Protein AF-A0A136M105-F1 (afdb_monomer_lite)

Sequence (92 aa):
MRSDRKHKRSKYKRRQKPEVISVVSAVELDDSTQNRIHELFGDNLRMEVTTDPEVIGGIEIRKRTELFDGTIAAQLKKLRHKLYNLKAYGRD

Organism: NCBI:txid1617426

Secondary structure (DSSP, 8-state):
---------------PPPEEEEEEESSPPPHHHHHHHHHHH-SSEEEEEEE-TT--SSEEEEETTEEEE--HHHHHHHHHHHHHHHHHTT--

Foldseek 3Di:
DDDDPPPPPPPPPPLDQQFEKEKEFQDDDDPVRVVVCCVVVHVRHDYDYDHDNVQPGDMWMGGPPDIDDGTPVVVVVVVVVVVVVVVVVPDD

InterPro domains:
  IPR000711 ATPase, OSCP/delta subunit [PF00213] (12-83)
  IPR000711 ATPase, OSCP/delta subunit [PR00125] (43-58)
  IPR000711 ATPase, OSCP/delta subunit [PR00125] (58-76)

Radius of gyration: 22.92 Å; chains: 1; bounding box: 44×37×78 Å

Structure (mmCIF, N/CA/C/O backbone):
data_AF-A0A136M105-F1
#
_entry.id   AF-A0A136M105-F1
#
loop_
_atom_site.group_PDB
_atom_site.id
_atom_site.type_symbol
_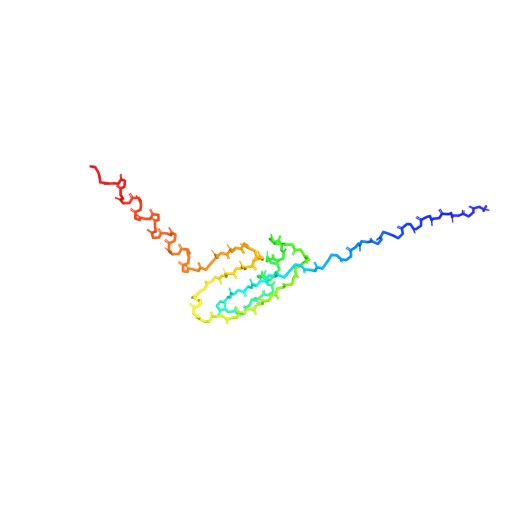atom_site.label_atom_id
_atom_site.label_alt_id
_atom_site.label_comp_id
_atom_site.label_asym_id
_atom_site.label_entity_id
_atom_site.label_seq_id
_atom_site.pdbx_PDB_ins_code
_atom_site.Cartn_x
_atom_site.Cartn_y
_atom_site.Cartn_z
_atom_site.occupancy
_atom_site.B_iso_or_equiv
_atom_site.auth_seq_id
_atom_site.auth_c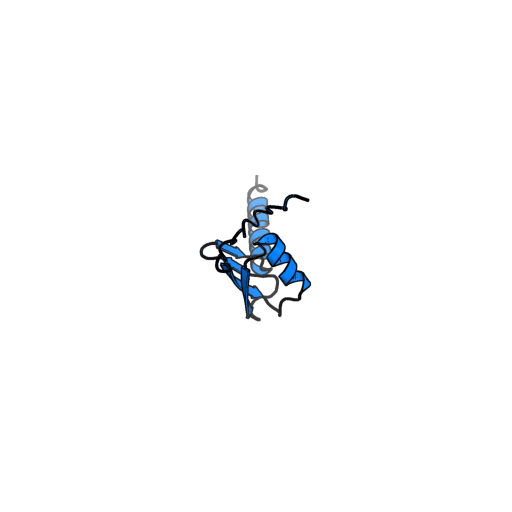omp_id
_atom_site.auth_asym_id
_atom_site.auth_atom_id
_atom_site.pdbx_PDB_model_num
ATOM 1 N N . MET A 1 1 ? -14.977 -6.582 59.431 1.00 46.00 1 MET A N 1
ATOM 2 C CA . MET A 1 1 ? -15.662 -6.892 58.155 1.00 46.00 1 MET A CA 1
ATOM 3 C C . MET A 1 1 ? -16.589 -5.739 57.785 1.00 46.00 1 MET A C 1
ATOM 5 O O . MET A 1 1 ? -17.666 -5.635 58.354 1.00 46.00 1 MET A O 1
ATOM 9 N N . ARG A 1 2 ? -16.171 -4.830 56.897 1.00 42.66 2 ARG A N 1
ATOM 10 C CA . ARG A 1 2 ? -17.068 -3.853 56.260 1.00 42.66 2 ARG A CA 1
ATOM 11 C C . ARG A 1 2 ? -16.693 -3.759 54.786 1.00 42.66 2 ARG A C 1
ATOM 13 O O . ARG A 1 2 ? -15.522 -3.645 54.452 1.00 42.66 2 ARG A O 1
ATOM 20 N N . SER A 1 3 ? -17.712 -3.942 53.963 1.00 45.88 3 SER A N 1
ATOM 21 C CA . SER A 1 3 ? -17.654 -4.433 52.596 1.00 45.88 3 SER A CA 1
ATOM 22 C C . SER A 1 3 ? -16.968 -3.500 51.603 1.00 45.88 3 SER A C 1
ATOM 24 O O . SER A 1 3 ? -17.259 -2.305 51.538 1.00 45.88 3 SER A O 1
ATOM 26 N N . ASP A 1 4 ? -16.138 -4.117 50.765 1.00 51.47 4 ASP A N 1
ATOM 27 C CA . ASP A 1 4 ? -15.659 -3.628 49.477 1.00 51.47 4 ASP A CA 1
ATOM 28 C C . ASP A 1 4 ? -16.793 -3.019 48.632 1.00 51.47 4 ASP A C 1
ATOM 30 O O . ASP A 1 4 ? -17.629 -3.731 48.074 1.00 51.47 4 ASP A O 1
ATOM 34 N N . ARG A 1 5 ? -16.792 -1.694 48.450 1.00 51.47 5 ARG A N 1
ATOM 35 C CA . ARG A 1 5 ? -17.494 -1.047 47.330 1.00 51.47 5 ARG A CA 1
ATOM 36 C C . ARG A 1 5 ? -16.507 -0.835 46.191 1.00 51.47 5 ARG A C 1
ATOM 38 O O . ARG A 1 5 ? -16.006 0.265 45.970 1.00 51.47 5 ARG A O 1
ATOM 45 N N . LYS A 1 6 ? -16.234 -1.898 45.433 1.00 53.38 6 LYS A N 1
ATOM 46 C CA . LYS A 1 6 ? -15.564 -1.774 44.133 1.00 53.38 6 LYS A CA 1
ATOM 47 C C . LYS A 1 6 ? -16.535 -1.136 43.140 1.00 53.38 6 LYS A C 1
ATOM 49 O O . LYS A 1 6 ? -17.372 -1.811 42.548 1.00 53.38 6 LYS A O 1
ATOM 54 N N . HIS A 1 7 ? -16.398 0.172 42.928 1.00 46.59 7 HIS A N 1
ATOM 55 C CA . HIS A 1 7 ? -16.960 0.864 41.771 1.00 46.59 7 HIS A CA 1
ATOM 56 C C . HIS A 1 7 ? -16.328 0.307 40.484 1.00 46.59 7 HIS A C 1
ATOM 58 O O . HIS A 1 7 ? -15.358 0.847 39.953 1.00 46.59 7 HIS A O 1
ATOM 64 N N . LYS A 1 8 ? -16.893 -0.780 39.950 1.00 50.94 8 LYS A N 1
ATOM 65 C CA . LYS A 1 8 ? -16.637 -1.247 38.583 1.00 50.94 8 LYS A CA 1
ATOM 66 C C . LYS A 1 8 ? -17.306 -0.258 37.620 1.00 50.94 8 LYS A C 1
ATOM 68 O O . LYS A 1 8 ? -18.410 -0.479 37.132 1.00 50.94 8 LYS A O 1
ATOM 73 N N . ARG A 1 9 ? -16.651 0.880 37.365 1.00 49.12 9 ARG A N 1
ATOM 74 C CA . ARG A 1 9 ? -16.997 1.763 36.242 1.00 49.12 9 ARG A CA 1
ATOM 75 C C . ARG A 1 9 ? -16.659 0.999 34.964 1.00 49.12 9 ARG A C 1
ATOM 77 O O . ARG A 1 9 ? -15.518 1.018 34.508 1.00 49.12 9 ARG A O 1
ATOM 84 N N . SER A 1 10 ? -17.643 0.271 34.440 1.00 51.22 10 SER A N 1
ATOM 85 C CA . SER A 1 10 ? -17.593 -0.327 33.109 1.00 51.22 10 SER A CA 1
ATOM 86 C C . SER A 1 10 ? -17.350 0.794 32.098 1.00 51.22 10 SER A C 1
ATOM 88 O O . SER A 1 10 ? -18.227 1.612 31.820 1.00 51.22 10 SER A O 1
ATOM 90 N N . LYS A 1 11 ? -16.107 0.896 31.619 1.00 55.19 11 LYS A N 1
ATOM 91 C CA . LYS A 1 11 ? -15.715 1.799 30.540 1.00 55.19 11 LYS A CA 1
ATOM 92 C C . LYS A 1 11 ? -16.231 1.196 29.238 1.00 55.19 11 LYS A C 1
ATOM 94 O O . LYS A 1 11 ? -15.534 0.413 28.599 1.00 55.19 11 LYS A O 1
ATOM 99 N N . TYR A 1 12 ? -17.446 1.556 28.843 1.00 51.28 12 TYR A N 1
ATOM 100 C CA . TYR A 1 12 ? -17.943 1.290 27.498 1.00 51.28 12 TYR A CA 1
ATOM 101 C C . TYR A 1 12 ? -17.088 2.079 26.493 1.00 51.28 12 TYR A C 1
ATOM 103 O O . TYR A 1 12 ? -17.366 3.240 26.196 1.00 51.28 12 TYR A O 1
ATOM 111 N N . LYS A 1 13 ? -16.005 1.469 25.989 1.00 61.50 13 LYS A N 1
ATOM 112 C CA . LYS A 1 13 ? -15.315 1.953 24.787 1.00 61.50 13 LYS A CA 1
ATOM 113 C C . LYS A 1 13 ? -16.349 1.916 23.661 1.00 61.50 13 LYS A C 1
ATOM 115 O O . LYS A 1 13 ? -16.781 0.837 23.260 1.00 61.50 13 LYS A O 1
ATOM 120 N N . ARG A 1 14 ? -16.787 3.089 23.189 1.00 63.09 14 ARG A N 1
ATOM 121 C CA . ARG A 1 14 ? -17.614 3.215 21.981 1.00 63.09 14 ARG A CA 1
ATOM 122 C C . ARG A 1 14 ? -16.930 2.410 20.873 1.00 63.09 14 ARG A C 1
ATOM 124 O O . ARG A 1 14 ? -15.796 2.726 20.521 1.00 63.09 14 ARG A O 1
ATOM 131 N N . ARG A 1 15 ? -17.583 1.356 20.373 1.00 64.75 15 ARG A N 1
ATOM 132 C CA . ARG A 1 15 ? -17.092 0.558 19.240 1.00 64.75 15 ARG A CA 1
ATOM 133 C C . ARG A 1 15 ? -17.103 1.477 18.017 1.00 64.75 15 ARG A C 1
ATOM 135 O O . ARG A 1 15 ? -18.156 1.688 17.422 1.00 64.75 15 ARG A O 1
ATOM 142 N N . GLN A 1 16 ? -15.975 2.120 17.720 1.00 69.56 16 GLN A N 1
ATOM 143 C CA . GLN A 1 16 ? -15.826 2.883 16.483 1.00 69.56 16 GLN A CA 1
ATOM 144 C C . GLN A 1 16 ? -15.920 1.892 15.324 1.00 69.56 16 GLN A C 1
ATOM 146 O O . GLN A 1 16 ? -15.279 0.842 15.370 1.00 69.56 16 GLN A O 1
ATOM 151 N N . LYS A 1 17 ? -16.747 2.192 14.316 1.00 78.94 17 LYS A N 1
ATOM 152 C CA . LYS A 1 17 ? -16.829 1.349 13.118 1.00 78.94 17 LYS A CA 1
ATOM 153 C C . LYS A 1 17 ? -15.432 1.263 12.484 1.00 78.94 17 LYS A C 1
ATOM 155 O O . LYS A 1 17 ? -14.784 2.309 12.404 1.00 78.94 17 LYS A O 1
ATOM 160 N N . PRO A 1 18 ? -14.974 0.065 12.083 1.00 80.94 18 PRO A N 1
ATOM 161 C CA . PRO A 1 18 ? -13.681 -0.077 11.433 1.00 80.94 18 PRO A CA 1
ATOM 162 C C . PRO A 1 18 ? -13.655 0.755 10.153 1.00 80.94 18 PRO A C 1
ATOM 164 O O . PRO A 1 18 ? -14.652 0.839 9.430 1.00 80.94 18 PRO A O 1
ATOM 167 N N . GLU A 1 19 ? -12.531 1.414 9.912 1.00 88.06 19 GLU A N 1
ATOM 168 C CA . GLU A 1 19 ? -12.322 2.199 8.703 1.00 88.06 19 GLU A CA 1
ATOM 169 C C . GLU A 1 19 ? -12.046 1.252 7.530 1.00 88.06 19 GLU A C 1
ATOM 171 O O . GLU A 1 19 ? -11.228 0.343 7.647 1.00 88.06 19 GLU A O 1
ATOM 176 N N . VAL A 1 20 ? -12.759 1.424 6.415 1.00 89.12 20 VAL A N 1
ATOM 177 C CA . VAL A 1 20 ? -12.606 0.558 5.237 1.00 89.12 20 VAL A CA 1
ATOM 178 C C . VAL A 1 20 ? -11.500 1.107 4.343 1.00 89.12 20 VAL A C 1
ATOM 180 O O . VAL A 1 20 ? -11.507 2.299 4.020 1.00 89.12 20 VAL A O 1
ATOM 183 N N . ILE A 1 21 ? -10.573 0.238 3.942 1.00 91.06 21 ILE A N 1
ATOM 184 C CA . ILE A 1 21 ? -9.529 0.541 2.960 1.00 91.06 21 ILE A CA 1
ATOM 185 C C . ILE A 1 21 ? -9.584 -0.464 1.812 1.00 91.06 21 ILE A C 1
ATOM 187 O O . ILE A 1 21 ? -9.777 -1.657 2.037 1.00 91.06 21 ILE A O 1
ATOM 191 N N . SER A 1 22 ? -9.398 0.027 0.590 1.00 90.56 22 SER A N 1
ATOM 192 C CA . SER A 1 22 ? -9.262 -0.813 -0.601 1.00 90.56 22 SER A CA 1
ATOM 193 C C . SER A 1 22 ? -7.784 -1.056 -0.851 1.00 90.56 22 SER A C 1
ATOM 195 O O . SER A 1 22 ? -7.007 -0.101 -0.867 1.00 90.56 22 SER A O 1
ATOM 197 N N . VAL A 1 23 ? -7.400 -2.308 -1.070 1.00 89.50 23 VAL A N 1
ATOM 198 C CA . VAL A 1 23 ? -6.022 -2.684 -1.390 1.00 89.50 23 VAL A CA 1
ATOM 199 C C . VAL A 1 23 ? -6.014 -3.439 -2.708 1.00 89.50 23 VAL A C 1
ATOM 201 O O . VAL A 1 23 ? -6.717 -4.434 -2.846 1.00 89.50 23 VAL A O 1
ATOM 204 N N . VAL A 1 24 ? -5.227 -2.968 -3.671 1.00 89.00 24 VAL A N 1
ATOM 205 C CA . VAL A 1 24 ? -5.022 -3.639 -4.957 1.00 89.00 24 VAL A CA 1
ATOM 206 C C . VAL A 1 24 ? -3.595 -4.165 -5.010 1.00 89.00 24 VAL A C 1
ATOM 208 O O . VAL A 1 24 ? -2.646 -3.422 -4.742 1.00 89.00 24 VAL A O 1
ATOM 211 N N . SER A 1 25 ? -3.431 -5.447 -5.326 1.00 86.44 25 SER A N 1
ATOM 212 C CA . SER A 1 25 ? -2.116 -6.080 -5.449 1.00 86.44 25 SER A CA 1
ATOM 213 C C . SER A 1 25 ? -2.060 -7.054 -6.621 1.00 86.44 25 SER A C 1
ATOM 215 O O . SER A 1 25 ? -3.082 -7.565 -7.065 1.00 86.44 25 SER A O 1
ATOM 217 N N . ALA A 1 26 ? -0.847 -7.320 -7.101 1.00 82.12 26 ALA A N 1
ATOM 218 C CA . ALA A 1 26 ? -0.571 -8.295 -8.155 1.00 82.12 26 ALA A CA 1
ATOM 219 C C . ALA A 1 26 ? -0.906 -9.737 -7.742 1.00 82.12 26 ALA A C 1
ATOM 221 O O . ALA A 1 26 ? -1.215 -10.585 -8.575 1.00 82.12 26 ALA A O 1
ATOM 222 N N . VAL A 1 27 ? -0.797 -10.021 -6.444 1.00 83.69 27 VAL A N 1
ATOM 223 C CA . VAL A 1 27 ? -0.979 -11.344 -5.843 1.00 83.69 27 VAL A CA 1
ATOM 224 C C . VAL A 1 27 ? -1.799 -11.216 -4.564 1.00 83.69 27 VAL A C 1
ATOM 226 O O . VAL A 1 27 ? -1.986 -10.116 -4.044 1.00 83.69 27 VAL A O 1
ATOM 229 N N . GLU A 1 28 ? -2.308 -12.333 -4.051 1.00 82.56 28 GLU A N 1
ATOM 230 C CA . GLU A 1 28 ? -2.918 -12.342 -2.722 1.00 82.56 28 GLU A CA 1
ATOM 231 C C . GLU A 1 28 ? -1.921 -11.863 -1.658 1.00 82.56 28 GLU A C 1
ATOM 233 O O . GLU A 1 28 ? -0.727 -12.167 -1.708 1.00 82.56 28 GLU A O 1
ATOM 238 N N . LEU A 1 29 ? -2.423 -11.086 -0.696 1.00 84.06 29 LEU A N 1
ATOM 239 C CA . LEU A 1 29 ? -1.610 -10.584 0.405 1.00 84.06 29 LEU A CA 1
ATOM 240 C C . LEU A 1 29 ? -1.420 -11.684 1.442 1.00 84.06 29 LEU A C 1
ATOM 242 O O . LEU A 1 29 ? -2.402 -12.182 1.996 1.00 84.06 29 LEU A O 1
ATOM 246 N N . ASP A 1 30 ? -0.167 -11.996 1.751 1.00 86.94 30 ASP A N 1
ATOM 247 C CA . ASP A 1 30 ? 0.175 -12.883 2.853 1.00 86.94 30 ASP A CA 1
ATOM 248 C C . ASP A 1 30 ? -0.089 -12.222 4.219 1.00 86.94 30 ASP A C 1
ATOM 250 O O . ASP A 1 30 ? -0.193 -10.996 4.349 1.00 86.94 30 ASP A O 1
ATOM 254 N N . ASP A 1 31 ? -0.162 -13.043 5.267 1.00 87.06 31 ASP A N 1
ATOM 255 C CA . ASP A 1 31 ? -0.433 -12.577 6.631 1.00 87.06 31 ASP A CA 1
ATOM 256 C C . ASP A 1 31 ? 0.600 -11.541 7.102 1.00 87.06 31 ASP A C 1
ATOM 258 O O . ASP A 1 31 ? 0.277 -10.609 7.840 1.00 87.06 31 ASP A O 1
ATOM 262 N N . SER A 1 32 ? 1.855 -11.672 6.656 1.00 87.00 32 SER A N 1
ATOM 263 C CA . SER A 1 32 ? 2.926 -10.745 7.026 1.00 87.00 32 SER A CA 1
ATOM 264 C C . SER A 1 32 ? 2.677 -9.337 6.475 1.00 87.00 32 SER A C 1
ATOM 266 O O . SER A 1 32 ? 2.805 -8.349 7.208 1.00 87.00 32 SER A O 1
ATOM 268 N N . THR A 1 33 ? 2.241 -9.234 5.217 1.00 85.50 33 THR A N 1
ATOM 269 C CA . THR A 1 33 ? 1.913 -7.960 4.576 1.00 85.50 33 THR A CA 1
ATOM 270 C C . THR A 1 33 ? 0.644 -7.364 5.168 1.00 85.50 33 THR A C 1
ATOM 272 O O . THR A 1 33 ? 0.607 -6.164 5.444 1.00 85.50 33 THR A O 1
ATOM 275 N N . GLN A 1 34 ? -0.371 -8.189 5.434 1.00 86.19 34 GLN A N 1
ATOM 276 C CA . GLN A 1 34 ? -1.612 -7.746 6.073 1.00 86.19 34 GLN A CA 1
ATOM 277 C C . GLN A 1 34 ? -1.359 -7.143 7.462 1.00 86.19 34 GLN A C 1
ATOM 279 O O . GLN A 1 34 ? -1.829 -6.041 7.753 1.00 86.19 34 GLN A O 1
ATOM 284 N N . ASN A 1 35 ? -0.550 -7.807 8.292 1.00 87.62 35 ASN A N 1
ATOM 285 C CA . ASN A 1 35 ? -0.176 -7.296 9.614 1.00 87.62 35 ASN A CA 1
ATOM 286 C C . ASN A 1 35 ? 0.562 -5.959 9.520 1.00 87.62 35 ASN A C 1
ATOM 288 O O . ASN A 1 35 ? 0.274 -5.027 10.267 1.00 87.62 35 ASN A O 1
ATOM 292 N N . ARG A 1 36 ? 1.464 -5.820 8.548 1.00 87.81 36 ARG A N 1
ATOM 293 C CA . ARG A 1 36 ? 2.208 -4.575 8.346 1.00 87.81 36 ARG A CA 1
ATOM 294 C C . ARG A 1 36 ? 1.319 -3.421 7.880 1.00 87.81 36 ARG A C 1
ATOM 296 O O . ARG A 1 36 ? 1.559 -2.274 8.248 1.00 87.81 36 ARG A O 1
ATOM 303 N N . ILE A 1 37 ? 0.275 -3.704 7.101 1.00 86.25 37 ILE A N 1
ATOM 304 C CA . ILE A 1 37 ? -0.746 -2.708 6.744 1.00 86.25 37 ILE A CA 1
ATOM 305 C C . ILE A 1 37 ? -1.519 -2.279 8.000 1.00 86.25 37 ILE A C 1
ATOM 307 O O . ILE A 1 37 ? -1.720 -1.083 8.207 1.00 86.25 37 ILE A O 1
ATOM 311 N N . HIS A 1 38 ? -1.886 -3.211 8.879 1.00 87.12 38 HIS A N 1
ATOM 312 C CA . HIS A 1 38 ? -2.504 -2.869 10.163 1.00 87.12 38 HIS A CA 1
ATOM 313 C C . HIS A 1 38 ? -1.599 -1.996 11.045 1.00 87.12 38 HIS A C 1
ATOM 315 O O . HIS A 1 38 ? -2.062 -0.993 11.580 1.00 87.12 38 HIS A O 1
ATOM 321 N N . GLU A 1 39 ? -0.299 -2.277 11.123 1.00 87.69 39 GLU A N 1
ATOM 322 C CA . GLU A 1 39 ? 0.644 -1.436 11.876 1.00 87.69 39 GLU A CA 1
ATOM 323 C C . GLU A 1 39 ? 0.741 -0.003 11.325 1.00 87.69 39 GLU A C 1
ATOM 325 O O . GLU A 1 39 ? 0.820 0.959 12.090 1.00 87.69 39 GLU A O 1
ATOM 330 N N . LEU A 1 40 ? 0.728 0.155 9.997 1.00 86.19 40 LEU A N 1
ATOM 331 C CA . LEU A 1 40 ? 0.886 1.458 9.344 1.00 86.19 40 LEU A CA 1
ATOM 332 C C . LEU A 1 40 ? -0.394 2.300 9.353 1.00 86.19 40 LEU A C 1
ATOM 334 O O . LEU A 1 40 ? -0.323 3.526 9.454 1.00 86.19 40 LEU A O 1
ATOM 338 N N . PHE A 1 41 ? -1.558 1.663 9.219 1.00 84.88 41 PHE A N 1
ATOM 339 C CA . PHE A 1 41 ? -2.835 2.357 9.036 1.00 84.88 41 PHE A CA 1
ATOM 340 C C . PHE A 1 41 ? -3.765 2.266 10.263 1.00 84.88 41 PHE A C 1
ATOM 342 O O . PHE A 1 41 ? -4.712 3.053 10.352 1.00 84.88 41 PHE A O 1
ATOM 349 N N . GLY A 1 42 ? -3.482 1.369 11.216 1.00 84.62 42 GLY A N 1
ATOM 350 C CA . GLY A 1 42 ? -4.196 1.157 12.481 1.00 84.62 42 GLY A CA 1
ATOM 351 C C . GLY A 1 42 ? -4.819 -0.244 12.646 1.00 84.62 42 GLY A C 1
ATOM 352 O O . GLY A 1 42 ? -5.064 -0.973 11.693 1.00 84.62 42 GLY A O 1
ATOM 353 N N . ASP A 1 43 ? -5.174 -0.617 13.877 1.00 79.62 43 ASP A N 1
ATOM 354 C CA . ASP A 1 43 ? -5.773 -1.942 14.141 1.00 79.62 43 ASP A CA 1
ATOM 355 C C . ASP A 1 43 ? -7.278 -2.015 13.821 1.00 79.62 43 ASP A C 1
ATOM 357 O O . ASP A 1 43 ? -7.836 -3.090 13.618 1.00 79.62 43 ASP A O 1
ATOM 361 N N . ASN A 1 44 ? -7.976 -0.874 13.778 1.00 82.75 44 ASN A N 1
ATOM 362 C CA . ASN A 1 44 ? -9.425 -0.822 13.542 1.00 82.75 44 ASN A CA 1
ATOM 363 C C . ASN A 1 44 ? -9.752 -0.590 12.059 1.00 82.75 44 ASN A C 1
ATOM 365 O O . ASN A 1 44 ? -10.458 0.362 11.712 1.00 82.75 44 ASN A O 1
ATOM 369 N N . LEU A 1 45 ? -9.212 -1.445 11.192 1.00 86.19 45 LEU A N 1
ATOM 370 C CA . LEU A 1 45 ? -9.379 -1.374 9.741 1.00 86.19 45 LEU A CA 1
ATOM 371 C C . LEU A 1 45 ? -10.122 -2.601 9.221 1.00 86.19 45 LEU A C 1
ATOM 373 O O . LEU A 1 45 ? -9.971 -3.703 9.744 1.00 86.19 45 LEU A O 1
ATOM 377 N N . ARG A 1 46 ? -10.871 -2.417 8.138 1.00 88.00 46 ARG A N 1
ATOM 378 C CA . ARG A 1 46 ? -11.380 -3.503 7.302 1.00 88.00 46 ARG A CA 1
ATOM 379 C C . ARG A 1 46 ? -10.749 -3.374 5.920 1.00 88.00 46 ARG A C 1
ATOM 381 O O . ARG A 1 46 ? -10.980 -2.378 5.240 1.00 88.00 46 ARG A O 1
ATOM 388 N N . MET A 1 47 ? -9.963 -4.370 5.529 1.00 88.88 47 MET A N 1
ATOM 389 C CA . MET A 1 47 ? -9.313 -4.413 4.220 1.00 88.88 47 MET A CA 1
ATOM 390 C C . MET A 1 47 ? -10.219 -5.096 3.200 1.00 88.88 47 MET A C 1
ATOM 392 O O . MET A 1 47 ? -10.718 -6.194 3.441 1.00 88.88 47 MET A O 1
ATOM 396 N N . GLU A 1 48 ? -10.416 -4.444 2.063 1.00 91.00 48 GLU A N 1
ATOM 397 C CA . GLU A 1 48 ? -11.032 -5.020 0.872 1.00 91.00 48 GLU A CA 1
ATOM 398 C C . GLU A 1 48 ? -9.920 -5.228 -0.155 1.00 91.00 48 GLU A C 1
ATOM 400 O O . GLU A 1 48 ? -9.460 -4.282 -0.795 1.00 91.00 48 GLU A O 1
ATOM 405 N N . VAL A 1 49 ? -9.420 -6.463 -0.231 1.00 89.12 49 VAL A N 1
ATOM 406 C CA . VAL A 1 49 ? -8.280 -6.825 -1.079 1.00 89.12 49 VAL A CA 1
ATOM 407 C C . VAL A 1 49 ? -8.794 -7.296 -2.432 1.00 89.12 49 VAL A C 1
ATOM 409 O O . VAL A 1 49 ? -9.638 -8.186 -2.499 1.00 89.12 49 VAL A O 1
ATOM 412 N N . THR A 1 50 ? -8.282 -6.697 -3.502 1.00 90.75 50 THR A N 1
ATOM 413 C CA . THR A 1 50 ? -8.551 -7.095 -4.885 1.00 90.75 50 THR A CA 1
ATOM 414 C C . THR A 1 50 ? -7.236 -7.435 -5.568 1.00 90.75 50 THR A C 1
ATOM 416 O O . THR A 1 50 ? -6.269 -6.677 -5.478 1.00 90.75 50 THR A O 1
ATOM 419 N N . THR A 1 51 ? -7.195 -8.572 -6.254 1.00 87.50 51 THR A N 1
ATOM 420 C CA . THR A 1 51 ? -6.029 -8.971 -7.041 1.00 87.50 51 THR A CA 1
ATOM 421 C C . THR A 1 51 ? -6.191 -8.477 -8.472 1.00 87.50 51 THR A C 1
ATOM 423 O O . THR A 1 51 ? -7.190 -8.790 -9.118 1.00 87.50 51 THR A O 1
ATOM 426 N N . ASP A 1 52 ? -5.221 -7.708 -8.959 1.00 81.62 52 ASP A N 1
ATOM 427 C CA . ASP A 1 52 ? -5.190 -7.188 -10.324 1.00 81.62 52 ASP A CA 1
ATOM 428 C C . ASP A 1 52 ? -3.894 -7.639 -11.021 1.00 81.62 52 ASP A C 1
ATOM 430 O O . ASP A 1 52 ? -2.811 -7.163 -10.664 1.00 81.62 52 ASP A O 1
ATOM 434 N N . PRO A 1 53 ? -3.975 -8.552 -12.006 1.00 74.31 53 PRO A N 1
ATOM 435 C CA . PRO A 1 53 ? -2.806 -9.058 -12.717 1.00 74.31 53 PRO A CA 1
ATOM 436 C C . PRO A 1 53 ? -2.137 -8.017 -13.631 1.00 74.31 53 PRO A C 1
ATOM 438 O O . PRO A 1 53 ? -1.015 -8.255 -14.080 1.00 74.31 53 PRO A O 1
ATOM 441 N N . GLU A 1 54 ? -2.768 -6.869 -13.911 1.00 77.25 54 GLU A N 1
ATOM 442 C CA . GLU A 1 54 ? -2.115 -5.761 -14.625 1.00 77.25 54 GLU A CA 1
ATOM 443 C C . GLU A 1 54 ? -1.096 -5.024 -13.739 1.00 77.25 54 GLU A C 1
ATOM 445 O O . GLU A 1 54 ? -0.177 -4.356 -14.232 1.00 77.25 54 GLU A O 1
ATOM 450 N N . VAL A 1 55 ? -1.197 -5.186 -12.416 1.00 76.94 55 VAL A N 1
ATOM 451 C CA . VAL A 1 55 ? -0.184 -4.714 -11.476 1.00 76.94 55 VAL A CA 1
ATOM 452 C C . VAL A 1 55 ? 1.017 -5.657 -11.546 1.00 76.94 55 VAL A C 1
ATOM 454 O O . VAL A 1 55 ? 0.971 -6.794 -11.100 1.00 76.94 55 VAL A O 1
ATOM 457 N N . ILE A 1 56 ? 2.146 -5.166 -12.065 1.00 74.56 56 ILE A N 1
ATOM 458 C CA . ILE A 1 56 ? 3.404 -5.938 -12.170 1.00 74.56 56 ILE A CA 1
ATOM 459 C C . ILE A 1 56 ? 3.962 -6.304 -10.776 1.00 74.56 56 ILE A C 1
ATOM 461 O O . ILE A 1 56 ? 4.680 -7.288 -10.615 1.00 74.56 56 ILE A O 1
ATOM 465 N N . GLY A 1 57 ? 3.646 -5.497 -9.757 1.00 76.75 57 GLY A N 1
ATOM 466 C CA . GLY A 1 57 ? 3.990 -5.748 -8.359 1.00 76.75 57 GLY A CA 1
ATOM 467 C C . GLY 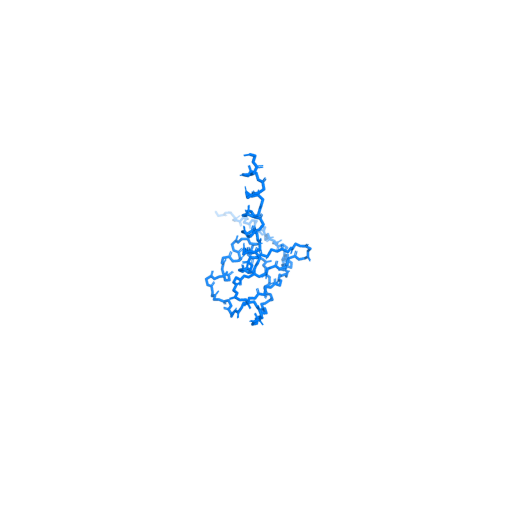A 1 57 ? 3.840 -4.513 -7.468 1.00 76.75 57 GLY A C 1
ATOM 468 O O . GLY A 1 57 ? 3.588 -3.399 -7.941 1.00 76.75 57 GLY A O 1
ATOM 469 N N . GLY A 1 58 ? 4.037 -4.709 -6.163 1.00 84.62 58 GLY A N 1
ATOM 470 C CA . GLY A 1 58 ? 3.736 -3.710 -5.135 1.00 84.62 58 GLY A CA 1
ATOM 471 C C . GLY A 1 58 ? 2.253 -3.703 -4.753 1.00 84.62 58 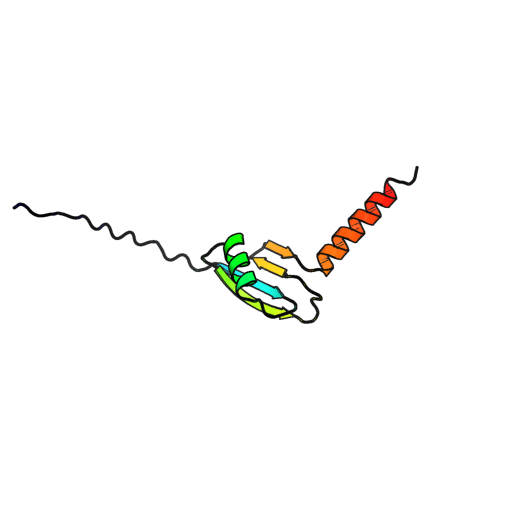GLY A C 1
ATOM 472 O O . GLY A 1 58 ? 1.542 -4.683 -4.987 1.00 84.62 58 GLY A O 1
ATOM 473 N N . ILE A 1 59 ? 1.804 -2.608 -4.134 1.00 86.44 59 ILE A N 1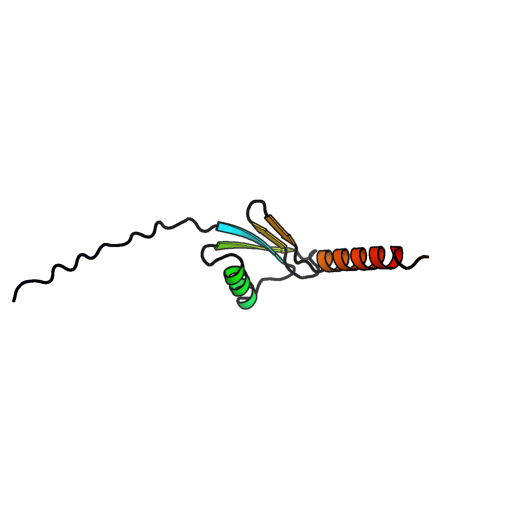
ATOM 474 C CA . ILE A 1 59 ? 0.421 -2.438 -3.668 1.00 86.44 59 ILE A CA 1
ATOM 475 C C . ILE A 1 59 ? -0.073 -1.008 -3.910 1.00 86.44 59 ILE A C 1
ATOM 477 O O . ILE A 1 59 ? 0.684 -0.047 -3.747 1.00 86.44 59 ILE A O 1
ATOM 481 N N . GLU A 1 60 ? -1.347 -0.870 -4.259 1.00 89.19 60 GLU A N 1
ATOM 482 C CA . GLU A 1 60 ? -2.094 0.388 -4.191 1.00 89.19 60 GLU A CA 1
ATOM 483 C C . GLU A 1 60 ? -3.053 0.310 -3.000 1.00 89.19 60 GLU A C 1
ATOM 485 O O . GLU A 1 60 ? -3.840 -0.628 -2.899 1.00 89.19 60 GLU A O 1
ATOM 490 N N . ILE A 1 61 ? -3.004 1.287 -2.094 1.00 89.31 61 ILE A N 1
ATOM 491 C CA . ILE A 1 61 ? -3.945 1.390 -0.972 1.00 89.31 61 ILE A CA 1
ATOM 492 C C . ILE A 1 61 ? -4.759 2.668 -1.130 1.00 89.31 61 ILE A C 1
ATOM 494 O O . ILE A 1 61 ? -4.207 3.767 -1.202 1.00 89.31 61 ILE A O 1
ATOM 498 N N . ARG A 1 62 ? -6.085 2.539 -1.119 1.00 90.06 62 ARG A N 1
ATOM 499 C CA . ARG A 1 62 ? -7.015 3.666 -1.137 1.00 90.06 62 ARG A CA 1
ATOM 500 C C . ARG A 1 62 ? -7.753 3.759 0.189 1.00 90.06 62 ARG A C 1
ATOM 502 O O . ARG A 1 62 ? -8.497 2.855 0.573 1.00 90.06 62 ARG A O 1
ATOM 509 N N . LYS A 1 63 ? -7.569 4.887 0.872 1.00 89.50 63 LYS A N 1
ATOM 510 C CA . LYS A 1 63 ? -8.185 5.200 2.161 1.00 89.50 63 LYS A CA 1
ATOM 511 C C . LYS A 1 63 ? -9.027 6.464 2.023 1.00 89.50 63 LYS A C 1
ATOM 513 O O . LYS A 1 63 ? -8.492 7.565 2.049 1.00 89.50 63 LYS A O 1
ATOM 518 N N . ARG A 1 64 ? -10.351 6.318 1.898 1.00 85.50 64 ARG A N 1
ATOM 519 C CA . ARG A 1 64 ? -11.310 7.424 1.675 1.00 85.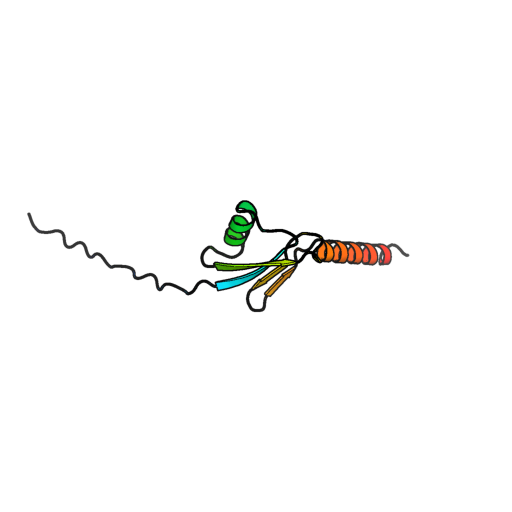50 64 ARG A CA 1
ATOM 520 C C . ARG A 1 64 ? -10.928 8.323 0.488 1.00 85.50 64 ARG A C 1
ATOM 522 O O . ARG A 1 64 ? -11.366 8.068 -0.626 1.00 85.50 64 ARG A O 1
ATOM 529 N N . THR A 1 65 ? -10.137 9.363 0.734 1.00 85.62 65 THR A N 1
ATOM 530 C CA . THR A 1 65 ? -9.668 10.358 -0.244 1.00 85.62 65 THR A CA 1
ATOM 531 C C . THR A 1 65 ? -8.159 10.302 -0.480 1.00 85.62 65 THR A C 1
ATOM 533 O O . THR A 1 65 ? -7.647 11.026 -1.326 1.00 85.62 65 THR A O 1
ATOM 536 N N . GLU A 1 66 ? -7.439 9.474 0.271 1.00 89.19 66 GLU A N 1
ATOM 537 C CA . GLU A 1 66 ? -5.995 9.312 0.174 1.00 89.19 66 GLU A CA 1
ATOM 538 C C . GLU A 1 66 ? -5.661 8.091 -0.685 1.00 89.19 66 GLU A C 1
ATOM 540 O O . GLU A 1 66 ? -6.240 7.012 -0.520 1.00 89.19 66 GLU A O 1
ATOM 545 N N . LEU A 1 67 ? -4.713 8.276 -1.604 1.00 89.31 67 LEU A N 1
ATOM 546 C CA . LEU A 1 67 ? -4.183 7.227 -2.461 1.00 89.31 67 LEU A CA 1
ATOM 547 C C . LEU A 1 67 ? -2.702 7.023 -2.153 1.00 89.31 67 LEU A C 1
ATOM 549 O O . LEU A 1 67 ? -1.878 7.912 -2.376 1.00 89.31 67 LEU A O 1
ATOM 553 N N . PHE A 1 68 ? -2.369 5.833 -1.674 1.00 87.69 68 PHE A N 1
ATOM 554 C CA . PHE A 1 68 ? -1.005 5.397 -1.427 1.00 87.69 68 PHE A CA 1
ATOM 555 C C . PHE A 1 68 ? -0.603 4.422 -2.532 1.00 87.69 68 PHE A C 1
ATOM 557 O O . PHE A 1 68 ? -0.881 3.227 -2.466 1.00 87.69 68 PHE A O 1
ATOM 564 N N . ASP A 1 69 ? 0.042 4.956 -3.565 1.00 84.38 69 ASP A N 1
ATOM 565 C CA . ASP A 1 69 ? 0.535 4.177 -4.699 1.00 84.38 69 ASP A CA 1
ATOM 566 C C . ASP A 1 69 ? 1.987 3.733 -4.453 1.00 84.38 69 ASP A C 1
ATOM 568 O O . ASP A 1 69 ? 2.950 4.506 -4.593 1.00 84.38 69 ASP A O 1
ATOM 572 N N . GLY A 1 70 ? 2.116 2.477 -4.025 1.00 82.88 70 GLY A N 1
ATOM 573 C CA . GLY A 1 70 ? 3.371 1.763 -3.822 1.00 82.88 70 GLY A CA 1
ATOM 574 C C . GLY A 1 70 ? 3.714 0.805 -4.963 1.00 82.88 70 GLY A C 1
ATOM 575 O O . GLY A 1 70 ? 4.632 -0.003 -4.801 1.00 82.88 70 GLY A O 1
ATOM 576 N N . THR A 1 71 ? 3.007 0.867 -6.097 1.00 86.56 71 THR A N 1
ATOM 577 C CA . THR A 1 71 ? 3.228 -0.049 -7.221 1.00 86.56 71 THR A CA 1
ATOM 578 C C . THR A 1 71 ? 4.627 0.115 -7.820 1.00 86.56 71 THR A C 1
ATOM 580 O O . THR A 1 71 ? 5.217 1.204 -7.832 1.00 86.56 71 THR A O 1
ATOM 583 N N . ILE A 1 72 ? 5.180 -0.973 -8.361 1.00 86.25 72 ILE A N 1
ATOM 584 C CA . ILE A 1 72 ? 6.489 -0.947 -9.034 1.00 86.25 72 ILE A CA 1
ATOM 585 C C . ILE A 1 72 ? 6.465 0.030 -10.219 1.00 86.25 72 ILE A C 1
ATOM 587 O O . ILE A 1 72 ? 7.434 0.759 -10.440 1.00 86.25 72 ILE A O 1
ATOM 591 N N . ALA A 1 73 ? 5.341 0.116 -10.936 1.00 85.25 73 ALA A N 1
ATOM 592 C CA . ALA A 1 73 ? 5.150 1.065 -12.029 1.00 85.25 73 ALA A CA 1
ATOM 593 C C . ALA A 1 73 ? 5.319 2.523 -11.562 1.00 85.25 73 ALA A C 1
ATOM 595 O O . ALA A 1 73 ? 6.050 3.302 -12.187 1.00 85.25 73 ALA A O 1
ATOM 596 N N . ALA A 1 74 ? 4.711 2.889 -10.429 1.00 85.50 74 ALA A N 1
ATOM 597 C CA . ALA A 1 74 ? 4.850 4.218 -9.847 1.00 85.50 74 ALA A CA 1
ATOM 598 C C . ALA A 1 74 ? 6.283 4.511 -9.388 1.00 85.50 74 ALA A C 1
ATOM 600 O O . ALA A 1 74 ? 6.789 5.620 -9.598 1.00 85.50 74 ALA A O 1
ATOM 601 N N . GLN A 1 75 ? 6.969 3.522 -8.807 1.00 86.81 75 GLN A N 1
ATOM 602 C CA . GLN A 1 75 ? 8.375 3.653 -8.415 1.00 86.81 75 GLN A CA 1
ATOM 603 C C . GLN A 1 75 ? 9.287 3.868 -9.632 1.00 86.81 75 GLN A C 1
ATOM 605 O O . GLN A 1 75 ? 10.100 4.798 -9.627 1.00 86.81 75 GLN A O 1
ATOM 610 N N . LEU A 1 76 ? 9.101 3.097 -10.709 1.00 87.44 76 LEU A N 1
ATOM 611 C CA . LEU A 1 76 ? 9.841 3.267 -11.964 1.00 87.44 76 LEU A CA 1
ATOM 612 C C . LEU A 1 76 ? 9.586 4.640 -12.590 1.00 87.44 76 LEU A C 1
ATOM 614 O O . LEU A 1 76 ? 10.523 5.314 -13.022 1.00 87.44 76 LEU A O 1
ATOM 618 N N . LYS A 1 77 ? 8.327 5.094 -12.604 1.00 88.00 77 LYS A N 1
ATOM 619 C CA . LYS A 1 77 ? 7.959 6.422 -13.107 1.00 88.00 77 LYS A CA 1
ATOM 620 C C . LYS A 1 77 ? 8.666 7.522 -12.313 1.00 88.00 77 LYS A C 1
ATOM 622 O O . LYS A 1 77 ? 9.276 8.406 -12.917 1.00 88.00 77 LYS A O 1
ATOM 627 N N . LYS A 1 78 ? 8.643 7.451 -10.976 1.00 88.31 78 LYS A N 1
ATOM 628 C CA . LYS A 1 78 ? 9.347 8.395 -10.088 1.00 88.31 78 LYS A CA 1
ATOM 629 C C . LYS A 1 78 ? 10.855 8.396 -10.352 1.00 88.31 78 LYS A C 1
ATOM 631 O O . LYS A 1 78 ? 11.445 9.470 -10.456 1.00 88.31 78 LYS A O 1
ATOM 636 N N . LEU A 1 79 ? 11.470 7.222 -10.504 1.00 89.25 79 LEU A N 1
ATOM 637 C CA . LEU A 1 79 ? 12.895 7.101 -10.817 1.00 89.25 79 LEU A CA 1
ATOM 638 C C . LEU A 1 79 ? 13.228 7.740 -12.169 1.00 89.25 79 LEU A C 1
ATOM 640 O O . LEU A 1 79 ? 14.132 8.569 -12.250 1.00 89.25 79 LEU A O 1
ATOM 644 N N . ARG A 1 80 ? 12.453 7.423 -13.211 1.00 88.94 80 ARG A N 1
ATOM 645 C CA . ARG A 1 80 ? 12.614 8.003 -14.548 1.00 88.94 80 ARG A CA 1
ATOM 646 C C . ARG A 1 80 ? 12.560 9.530 -14.505 1.00 88.94 80 ARG A C 1
ATOM 648 O O . ARG A 1 80 ? 13.443 10.176 -15.059 1.00 88.94 80 ARG A O 1
ATOM 655 N N . HIS A 1 81 ? 11.575 10.110 -13.817 1.00 88.56 81 HIS A N 1
ATOM 656 C CA . HIS A 1 81 ? 11.476 11.567 -13.660 1.00 88.56 81 HIS A CA 1
ATOM 657 C C . HIS A 1 81 ? 12.702 12.170 -12.963 1.00 88.56 81 HIS A C 1
ATOM 659 O O . HIS A 1 81 ? 13.226 13.179 -13.429 1.00 88.56 81 HIS A O 1
ATOM 665 N N . LYS A 1 82 ? 13.202 11.539 -11.891 1.00 89.44 82 LYS A N 1
ATOM 666 C CA . LYS A 1 82 ? 14.422 11.999 -11.208 1.00 89.44 82 LYS A CA 1
ATOM 667 C C . LYS A 1 82 ? 15.636 11.985 -12.138 1.00 89.44 82 LYS A C 1
ATOM 669 O O . LYS A 1 82 ? 16.383 12.958 -12.169 1.00 89.44 82 LYS A O 1
ATOM 674 N N . LEU A 1 83 ? 15.806 10.918 -12.919 1.00 88.62 83 LEU A N 1
ATOM 675 C CA . LEU A 1 83 ? 16.915 10.791 -13.866 1.00 88.62 83 LEU A CA 1
ATOM 676 C C . LEU A 1 83 ? 16.843 11.827 -14.997 1.00 88.62 83 LEU A C 1
ATOM 678 O O . LEU A 1 83 ? 17.869 12.399 -15.358 1.00 88.62 83 LEU A O 1
ATOM 682 N N . TYR A 1 84 ? 15.650 12.108 -15.531 1.00 86.31 84 TYR A N 1
ATOM 683 C CA . TYR A 1 84 ? 15.470 13.175 -16.523 1.00 86.31 84 TYR A CA 1
ATOM 684 C C . TYR A 1 84 ? 15.830 14.549 -15.961 1.00 86.31 84 TYR A C 1
ATOM 686 O O . TYR A 1 84 ? 16.565 15.292 -16.608 1.00 86.31 84 TYR A O 1
ATOM 694 N N . ASN A 1 85 ? 15.363 14.864 -14.751 1.00 80.12 85 ASN A N 1
ATOM 695 C CA . ASN A 1 85 ? 15.650 16.150 -14.122 1.00 80.12 85 ASN A CA 1
ATOM 696 C C . ASN A 1 85 ? 17.150 16.311 -13.836 1.00 80.12 85 ASN A C 1
ATOM 698 O O . ASN A 1 85 ? 17.702 17.367 -14.105 1.00 80.12 85 ASN A O 1
ATOM 702 N N . LEU A 1 86 ? 17.837 15.259 -13.380 1.00 76.12 86 LEU A N 1
ATOM 703 C CA . LEU A 1 86 ? 19.293 15.281 -13.175 1.00 76.12 86 LEU A CA 1
ATOM 704 C C . LEU A 1 86 ? 20.068 15.523 -14.477 1.00 76.12 86 LEU A C 1
ATOM 706 O O . LEU A 1 86 ? 21.022 16.294 -14.486 1.00 76.12 86 LEU A O 1
ATOM 710 N N . LYS A 1 87 ? 19.641 14.916 -15.592 1.00 69.12 87 LYS A N 1
ATOM 711 C CA . LYS A 1 87 ? 20.244 15.167 -16.912 1.00 69.12 87 LYS A CA 1
ATOM 712 C C . LYS A 1 87 ? 20.054 16.607 -17.395 1.00 69.12 87 LYS A C 1
ATOM 714 O O . LYS A 1 87 ? 20.892 17.088 -18.151 1.00 69.12 87 LYS A O 1
ATOM 719 N N . ALA A 1 88 ? 18.979 17.279 -16.983 1.00 63.53 88 ALA A N 1
ATOM 720 C CA . ALA A 1 88 ? 18.720 18.670 -17.350 1.00 63.53 88 ALA A CA 1
ATOM 721 C C . ALA A 1 88 ? 19.661 19.664 -16.643 1.00 63.53 88 ALA A C 1
ATOM 723 O O . ALA A 1 88 ? 19.950 20.705 -17.215 1.00 63.53 88 ALA A O 1
ATOM 724 N N . TYR A 1 89 ? 20.185 19.323 -15.460 1.00 59.06 89 TYR A N 1
ATOM 725 C CA . TYR A 1 89 ? 21.153 20.148 -14.715 1.00 59.06 89 TYR A CA 1
ATOM 726 C C . TYR A 1 89 ? 22.625 19.887 -15.084 1.00 59.06 89 TYR A C 1
ATOM 728 O O . TYR A 1 89 ? 23.508 20.553 -14.563 1.00 59.06 89 TYR A O 1
ATOM 736 N N . GLY A 1 90 ? 22.905 18.904 -15.947 1.00 59.12 90 GLY A N 1
ATOM 737 C CA . GLY A 1 90 ? 24.263 18.550 -16.385 1.00 59.12 90 GLY A CA 1
ATOM 738 C C . GLY A 1 90 ? 24.618 19.014 -17.802 1.00 59.12 90 GLY A C 1
ATOM 739 O O . GLY A 1 90 ? 25.583 18.510 -18.370 1.00 59.12 90 GLY A O 1
ATOM 740 N N . ARG A 1 91 ? 23.811 19.896 -18.404 1.00 54.53 91 ARG A N 1
ATOM 741 C CA . ARG A 1 91 ? 24.130 20.581 -19.664 1.00 54.53 91 ARG A CA 1
ATOM 742 C C . ARG A 1 91 ? 24.354 22.060 -19.366 1.00 54.53 91 ARG A C 1
ATOM 744 O O . ARG A 1 91 ? 23.411 22.830 -19.480 1.00 54.53 91 ARG A O 1
ATOM 751 N N . ASP A 1 92 ? 25.589 22.393 -19.023 1.00 54.50 92 ASP A N 1
ATOM 752 C CA . ASP A 1 92 ? 26.209 23.706 -19.214 1.00 54.50 92 ASP A CA 1
ATOM 753 C C . ASP A 1 92 ? 27.600 23.460 -19.813 1.00 54.50 92 ASP A C 1
ATOM 755 O O . ASP A 1 92 ? 28.284 22.523 -19.329 1.00 54.50 92 ASP A O 1
#

pLDDT: mean 78.43, std 13.98, range [42.66, 91.06]